Protein AF-A0A1B6LVA3-F1 (afdb_monomer)

InterPro domains:
  IPR000276 G protein-coupled receptor, rhodopsin-like [PF00001] (4-112)
  IPR000276 G protein-coupled receptor, rhodopsin-like [PR00237] (18-40)
  IPR000276 G protein-coupled receptor, rhodopsin-like [PR00237] (54-75)
  IPR000276 G protein-coupled receptor, rhodopsin-like [PS00237] (24-40)
  IPR017452 GPCR, rhodopsin-like, 7TM [PS50262] (1-117)

pLDDT: mean 82.82, std 11.77, range [52.47, 95.81]

Secondary structure (DSSP, 8-state):
-----SHHHHHHHHHHHHHHHHHHHHHHHHHHHHHHHHHHH-HHHHHSS-HHHHHHHHHHHHHHHHHHHHHHHHHTEEEE--B-TTS-B-GGG-EEEES----SSHHHHHHHHHHH-

Organism: NCBI:txid36148

Radius of gyration: 21.71 Å; Cα contacts (8 Å, |Δi|>4): 97; chains: 1; bounding box: 53×38×54 Å

Foldseek 3Di:
DFADDPFFVVLLVVQLVVQLVVQLVVQVVVVVVVLVVCCVPPVVVNPPDPCPVVVVVSSVVSSVVSNVVSVVVSVQWGWDFDADPVRDTDRRRTDTDGPDPVDPPVVVVVVVVVVVD

Mean predicted aligned error: 9.55 Å

Sequence (117 aa):
RYPYVFGEFFCRMTSFAAETSANATVLTITAFTVERYVAICHPFLSYTVSKLSRAVKFIIAIWILALCLAVPQAIQFGIVMGKNMNGSFVPESAQCTLKWEFIEHAFHISTGLFFVA

Structure (mmCIF, N/CA/C/O backbone):
data_AF-A0A1B6LVA3-F1
#
_entry.id   AF-A0A1B6LVA3-F1
#
loop_
_atom_site.group_PDB
_atom_site.id
_atom_site.type_symbol
_atom_site.label_atom_id
_atom_site.label_alt_id
_atom_site.label_comp_id
_atom_site.label_asym_id
_atom_site.label_entity_id
_atom_site.label_seq_id
_atom_site.pdbx_PDB_ins_code
_atom_site.Cartn_x
_atom_site.Cartn_y
_atom_site.Cartn_z
_atom_site.occupancy
_atom_site.B_iso_or_equiv
_atom_site.auth_seq_id
_atom_site.auth_comp_id
_atom_site.auth_asym_id
_atom_site.auth_atom_id
_atom_site.pdbx_PDB_model_num
ATOM 1 N N . ARG A 1 1 ? 22.047 -8.339 -8.662 1.00 55.78 1 ARG A N 1
ATOM 2 C CA . ARG A 1 1 ? 20.574 -8.315 -8.484 1.00 55.78 1 ARG A CA 1
ATOM 3 C C . ARG A 1 1 ? 19.979 -8.679 -9.832 1.00 55.78 1 ARG A C 1
ATOM 5 O O . ARG A 1 1 ? 20.373 -8.051 -10.797 1.00 55.78 1 ARG A O 1
ATOM 12 N N . TYR A 1 2 ? 19.176 -9.738 -9.914 1.00 70.38 2 TYR A N 1
ATOM 13 C CA . TYR A 1 2 ? 18.630 -10.207 -11.193 1.00 70.38 2 TYR A CA 1
ATOM 14 C C . TYR A 1 2 ? 17.579 -9.225 -11.740 1.00 70.38 2 TYR A C 1
ATOM 16 O O . TYR A 1 2 ? 16.897 -8.588 -10.928 1.00 70.38 2 TYR A O 1
ATOM 24 N N . PRO A 1 3 ? 17.453 -9.094 -13.073 1.00 84.44 3 PRO A N 1
ATOM 25 C CA . PRO A 1 3 ? 16.502 -8.179 -13.691 1.00 84.44 3 PRO A CA 1
ATOM 26 C C . PRO A 1 3 ? 15.058 -8.584 -13.395 1.00 84.44 3 PRO A C 1
ATOM 28 O O . PRO A 1 3 ? 14.730 -9.762 -13.248 1.00 84.44 3 PRO A O 1
ATOM 31 N N . TYR A 1 4 ? 14.175 -7.593 -13.321 1.00 86.12 4 TYR A N 1
ATOM 32 C CA . TYR A 1 4 ? 12.744 -7.811 -13.187 1.00 86.12 4 TYR A CA 1
ATOM 33 C C . TYR A 1 4 ? 12.161 -8.388 -14.488 1.00 86.12 4 TYR A C 1
ATOM 35 O O . TYR A 1 4 ? 12.113 -7.703 -15.507 1.00 86.12 4 TYR A O 1
ATOM 43 N N . VAL A 1 5 ? 11.697 -9.641 -14.448 1.00 87.50 5 VAL A N 1
ATOM 44 C CA . VAL A 1 5 ? 11.263 -10.398 -15.644 1.00 87.50 5 VAL A CA 1
ATOM 45 C C . VAL A 1 5 ? 9.749 -10.409 -15.888 1.00 87.50 5 VAL A C 1
ATOM 47 O O . VAL A 1 5 ? 9.309 -10.791 -16.966 1.00 87.50 5 VAL A O 1
ATOM 50 N N . PHE A 1 6 ? 8.932 -9.987 -14.918 1.00 82.19 6 PHE A N 1
ATOM 51 C CA . PHE A 1 6 ? 7.474 -10.197 -14.945 1.00 82.19 6 PHE A CA 1
ATOM 52 C C . PHE A 1 6 ? 6.666 -9.105 -15.681 1.00 82.19 6 PHE A C 1
ATOM 54 O O . PHE A 1 6 ? 5.437 -9.114 -15.655 1.00 82.19 6 PHE A O 1
ATOM 61 N N . GLY A 1 7 ? 7.335 -8.175 -16.370 1.00 86.94 7 GLY A N 1
ATOM 62 C CA . GLY A 1 7 ? 6.686 -7.113 -17.148 1.00 86.94 7 GLY A CA 1
ATOM 63 C C . GLY A 1 7 ? 6.000 -6.026 -16.305 1.00 86.94 7 GLY A C 1
ATOM 64 O O . GLY A 1 7 ? 5.813 -6.145 -15.095 1.00 86.94 7 GLY A O 1
ATOM 65 N N . GLU A 1 8 ? 5.640 -4.907 -16.938 1.00 87.62 8 GLU A N 1
ATOM 66 C CA . GLU A 1 8 ? 5.186 -3.704 -16.216 1.00 87.62 8 GLU A CA 1
ATOM 67 C C . GLU A 1 8 ? 3.860 -3.919 -15.469 1.00 87.62 8 GLU A C 1
ATOM 69 O O . GLU A 1 8 ? 3.661 -3.389 -14.374 1.00 87.62 8 GLU A O 1
ATOM 74 N N . PHE A 1 9 ? 2.978 -4.758 -16.018 1.00 88.81 9 PHE A N 1
ATOM 75 C CA . PHE A 1 9 ? 1.703 -5.100 -15.395 1.00 88.81 9 PHE A CA 1
ATOM 76 C C . PHE A 1 9 ? 1.888 -5.799 -14.043 1.00 88.81 9 PHE A C 1
ATOM 78 O O . PHE A 1 9 ? 1.284 -5.391 -13.052 1.00 88.81 9 PHE A O 1
ATOM 85 N N . PHE A 1 10 ? 2.763 -6.809 -13.975 1.00 91.12 10 PHE A N 1
ATOM 86 C CA . PHE A 1 10 ? 3.022 -7.520 -12.725 1.00 91.12 10 PHE A CA 1
ATOM 87 C C . PHE A 1 10 ? 3.712 -6.610 -11.708 1.00 91.12 10 PHE A C 1
ATOM 89 O O . PHE A 1 10 ? 3.352 -6.643 -10.535 1.00 91.12 10 PHE A O 1
ATOM 96 N N . CYS A 1 11 ? 4.609 -5.723 -12.160 1.00 91.38 11 CYS A N 1
ATOM 97 C CA . CYS A 1 11 ? 5.255 -4.726 -11.300 1.00 91.38 11 CYS A CA 1
ATOM 98 C C . CYS A 1 11 ? 4.197 -3.871 -10.604 1.00 91.38 11 CYS A C 1
ATOM 100 O O . CYS A 1 11 ? 4.114 -3.861 -9.375 1.00 91.38 11 CYS A O 1
ATOM 102 N N . ARG A 1 12 ? 3.292 -3.276 -11.385 1.00 90.44 12 ARG A N 1
ATOM 103 C CA . ARG A 1 12 ? 2.217 -2.435 -10.859 1.00 90.44 12 ARG A CA 1
ATOM 104 C C . ARG A 1 12 ? 1.262 -3.192 -9.937 1.00 90.44 12 ARG A C 1
ATOM 106 O O . ARG A 1 12 ? 0.883 -2.651 -8.905 1.00 90.44 12 ARG A O 1
ATOM 113 N N . MET A 1 13 ? 0.893 -4.431 -10.269 1.00 92.19 13 MET A N 1
ATOM 114 C CA . MET A 1 13 ? 0.031 -5.250 -9.407 1.00 92.19 13 MET A CA 1
ATOM 115 C C . MET A 1 13 ? 0.696 -5.590 -8.074 1.00 92.19 13 MET A C 1
ATOM 117 O O . MET A 1 13 ? 0.058 -5.479 -7.030 1.00 92.19 13 MET A O 1
ATOM 121 N N . THR A 1 14 ? 1.970 -5.991 -8.095 1.00 91.81 14 THR A N 1
ATOM 122 C CA . THR A 1 14 ? 2.705 -6.316 -6.866 1.00 91.81 14 THR A CA 1
ATOM 123 C C . THR A 1 14 ? 2.867 -5.092 -5.971 1.00 91.81 14 THR A C 1
ATOM 125 O O . THR A 1 14 ? 2.622 -5.191 -4.771 1.00 91.81 14 THR A O 1
ATOM 128 N N . SER A 1 15 ? 3.169 -3.925 -6.549 1.00 91.69 15 SER A N 1
ATOM 129 C CA . SER A 1 15 ? 3.195 -2.658 -5.817 1.00 91.69 15 SER A CA 1
ATOM 130 C C . SER A 1 15 ? 1.817 -2.291 -5.269 1.00 91.69 15 SER A C 1
ATOM 132 O O . SER A 1 15 ? 1.699 -1.964 -4.096 1.00 91.69 15 SER A O 1
ATOM 134 N N . PHE A 1 16 ? 0.753 -2.413 -6.068 1.00 93.12 16 PHE A N 1
ATOM 135 C CA . PHE A 1 16 ? -0.613 -2.149 -5.612 1.00 93.12 16 PHE A CA 1
ATOM 136 C C . PHE A 1 16 ? -1.012 -3.025 -4.422 1.00 93.12 16 PHE A C 1
ATOM 138 O O . PHE A 1 16 ? -1.572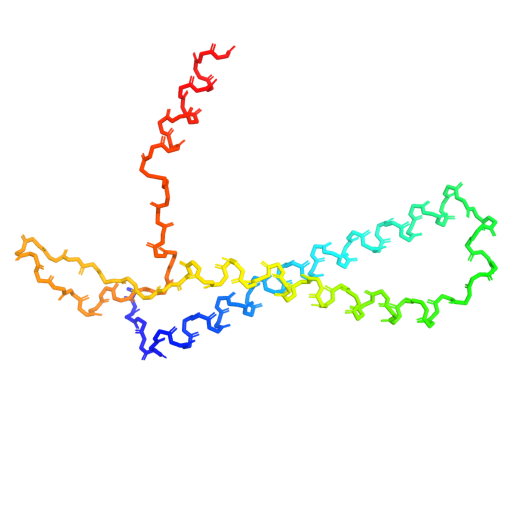 -2.523 -3.447 1.00 93.12 16 PHE A O 1
ATOM 145 N N . ALA A 1 17 ? -0.699 -4.320 -4.477 1.00 94.50 17 ALA A N 1
ATOM 146 C CA . ALA A 1 17 ? -0.959 -5.241 -3.379 1.00 94.50 17 ALA A CA 1
ATOM 147 C C . ALA A 1 17 ? -0.165 -4.856 -2.122 1.00 94.50 17 ALA A C 1
ATOM 149 O O . ALA A 1 17 ? -0.742 -4.806 -1.038 1.00 94.50 17 ALA A O 1
ATOM 150 N N . ALA A 1 18 ? 1.123 -4.526 -2.268 1.00 93.50 18 ALA A N 1
ATOM 151 C CA . ALA A 1 18 ? 1.974 -4.110 -1.156 1.00 93.50 18 ALA A CA 1
ATOM 152 C C . ALA A 1 18 ? 1.454 -2.833 -0.470 1.00 93.50 18 ALA A C 1
ATOM 154 O O . ALA A 1 18 ? 1.276 -2.824 0.749 1.00 93.50 18 ALA A O 1
ATOM 155 N N . GLU A 1 19 ? 1.134 -1.793 -1.246 1.00 93.88 19 GLU A N 1
ATOM 156 C CA . GLU A 1 19 ? 0.580 -0.533 -0.728 1.00 93.88 19 GLU A CA 1
ATOM 157 C C . GLU A 1 19 ? -0.793 -0.745 -0.078 1.00 93.88 19 GLU A C 1
ATOM 159 O O . GLU A 1 19 ? -1.065 -0.240 1.012 1.00 93.88 19 GLU A O 1
ATOM 164 N N . THR A 1 20 ? -1.653 -1.566 -0.690 1.00 95.12 20 THR A N 1
ATOM 165 C CA . THR A 1 20 ? -2.958 -1.918 -0.110 1.00 95.12 20 THR A CA 1
ATOM 166 C C . THR A 1 20 ? -2.787 -2.611 1.240 1.00 95.12 20 THR A C 1
ATOM 168 O O . THR A 1 20 ? -3.463 -2.248 2.202 1.00 95.12 20 THR A O 1
ATOM 171 N N . SER A 1 21 ? -1.881 -3.589 1.345 1.00 95.06 21 SER A N 1
ATOM 172 C CA . SER A 1 21 ? -1.610 -4.295 2.601 1.00 95.06 21 SER A CA 1
ATOM 173 C C . SER A 1 21 ? -1.058 -3.365 3.684 1.00 95.06 21 SER A C 1
ATOM 175 O O . SER A 1 21 ? -1.477 -3.467 4.840 1.00 95.06 21 SER A O 1
ATOM 177 N N . ALA A 1 22 ? -0.172 -2.434 3.325 1.00 95.06 22 ALA A N 1
ATOM 178 C CA . ALA A 1 22 ? 0.352 -1.434 4.251 1.00 95.06 22 ALA A CA 1
ATOM 179 C C . ALA A 1 22 ? -0.766 -0.515 4.774 1.00 95.06 22 ALA A C 1
ATOM 181 O O . ALA A 1 22 ? -0.972 -0.416 5.987 1.00 95.06 22 ALA A O 1
ATOM 182 N N . ASN A 1 23 ? -1.558 0.070 3.870 1.00 94.62 23 ASN A N 1
ATOM 183 C CA . ASN A 1 23 ? -2.672 0.955 4.216 1.00 94.62 23 ASN A CA 1
ATOM 184 C C . ASN A 1 23 ? -3.740 0.235 5.055 1.00 94.62 23 ASN A C 1
ATOM 186 O O . ASN A 1 23 ? -4.194 0.764 6.071 1.00 94.62 23 ASN A O 1
ATOM 190 N N . ALA A 1 24 ? -4.108 -0.995 4.684 1.00 94.81 24 ALA A N 1
ATOM 191 C CA . ALA A 1 24 ? -5.067 -1.804 5.434 1.00 94.81 24 ALA A CA 1
ATOM 192 C C . ALA A 1 24 ? -4.573 -2.111 6.855 1.00 94.81 24 ALA A C 1
ATOM 194 O O . ALA A 1 24 ? -5.356 -2.047 7.804 1.00 94.81 24 ALA A O 1
ATOM 195 N N . THR A 1 25 ? -3.278 -2.397 7.022 1.00 95.81 25 THR A N 1
ATOM 196 C CA . THR A 1 25 ? -2.673 -2.654 8.337 1.00 95.81 25 THR A CA 1
ATOM 197 C C . THR A 1 25 ? -2.747 -1.417 9.226 1.00 95.81 25 THR A C 1
ATOM 199 O O . THR A 1 25 ? -3.238 -1.508 10.352 1.00 95.81 25 THR A O 1
ATOM 202 N N . VAL A 1 26 ? -2.337 -0.251 8.714 1.00 95.81 26 VAL A N 1
ATOM 203 C CA . VAL A 1 26 ? -2.391 1.018 9.458 1.00 95.81 26 VAL A CA 1
ATOM 204 C C . VAL A 1 26 ? -3.823 1.331 9.886 1.00 95.81 26 VAL A C 1
ATOM 206 O O . VAL A 1 26 ? -4.080 1.518 11.073 1.00 95.81 26 VAL A O 1
ATOM 209 N N . LEU A 1 27 ? -4.773 1.297 8.949 1.00 93.00 27 LEU A N 1
ATOM 210 C CA . LEU A 1 27 ? -6.184 1.569 9.227 1.00 93.00 27 LEU A CA 1
ATOM 211 C C . LEU A 1 27 ? -6.7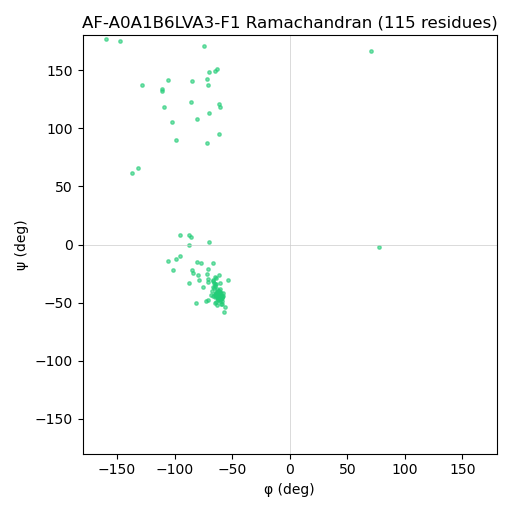85 0.583 10.240 1.00 93.00 27 LEU A C 1
ATOM 213 O O . LEU A 1 27 ? -7.563 0.985 11.106 1.00 93.00 27 LEU A O 1
ATOM 217 N N . THR A 1 28 ? -6.404 -0.695 10.173 1.00 93.69 28 THR A N 1
ATOM 218 C CA . THR A 1 28 ? -6.854 -1.719 11.127 1.00 93.69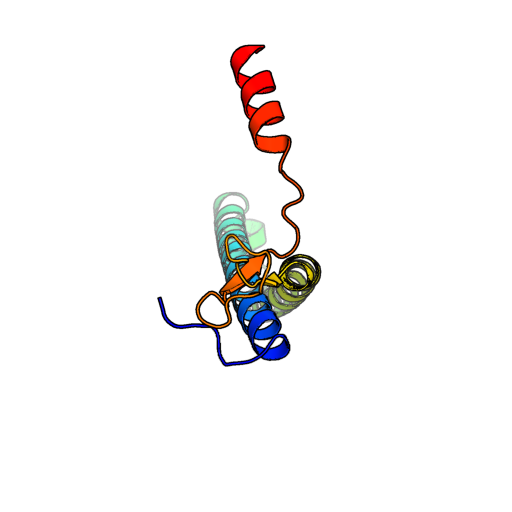 28 THR A CA 1
ATOM 219 C C . THR A 1 28 ? -6.312 -1.456 12.531 1.00 93.69 28 THR A C 1
ATOM 221 O O . THR A 1 28 ? -7.070 -1.515 13.500 1.00 93.69 28 THR A O 1
ATOM 224 N N . ILE A 1 29 ? -5.026 -1.112 12.659 1.00 95.06 29 ILE A N 1
ATOM 225 C CA . ILE A 1 29 ? -4.413 -0.759 13.949 1.00 95.06 29 ILE A CA 1
ATOM 226 C C . ILE A 1 29 ? -5.079 0.493 14.528 1.00 95.06 29 ILE A C 1
ATOM 228 O O . ILE A 1 29 ? -5.432 0.515 15.711 1.00 95.06 29 ILE A O 1
ATOM 232 N N . THR A 1 30 ? -5.315 1.517 13.703 1.00 93.44 30 THR A N 1
ATOM 233 C CA . THR A 1 30 ? -6.042 2.725 14.110 1.00 93.44 30 THR A CA 1
ATOM 234 C C . THR A 1 30 ? -7.444 2.381 14.605 1.00 93.44 30 THR A C 1
ATOM 236 O O . THR A 1 30 ? -7.833 2.827 15.681 1.00 93.44 30 THR A O 1
ATOM 239 N N . ALA A 1 31 ? -8.186 1.539 13.883 1.00 89.38 31 ALA A N 1
ATOM 240 C CA . ALA A 1 31 ? -9.526 1.120 14.285 1.00 89.38 31 ALA A CA 1
ATOM 241 C C . ALA A 1 31 ? -9.528 0.361 15.622 1.00 89.38 31 ALA A C 1
ATOM 243 O O . ALA A 1 31 ? -10.347 0.662 16.492 1.00 89.38 31 ALA A O 1
ATOM 244 N N . PHE A 1 32 ? -8.587 -0.568 15.825 1.00 89.62 32 PHE A N 1
ATOM 245 C CA . PHE A 1 32 ? -8.433 -1.270 17.102 1.00 89.62 32 PHE A CA 1
ATOM 246 C C . PHE A 1 32 ? -8.113 -0.296 18.243 1.00 89.62 32 PHE A C 1
ATOM 248 O O . PHE A 1 32 ? -8.708 -0.370 19.318 1.00 89.62 32 PHE A O 1
ATOM 255 N N . THR A 1 33 ? -7.227 0.668 17.992 1.00 91.69 33 THR A N 1
ATOM 256 C CA . THR A 1 33 ? -6.838 1.695 18.968 1.00 91.69 33 THR A CA 1
ATOM 257 C C . THR A 1 33 ? -8.025 2.569 19.360 1.00 91.69 33 THR A C 1
ATOM 259 O O . THR A 1 33 ? -8.266 2.783 20.546 1.00 91.69 33 THR A O 1
ATOM 262 N N . VAL A 1 34 ? -8.815 3.019 18.381 1.00 87.81 34 VAL A N 1
ATOM 263 C CA . VAL A 1 34 ? -10.037 3.803 18.611 1.00 87.81 34 VAL A CA 1
ATOM 264 C C . VAL A 1 34 ? -11.060 2.995 19.407 1.00 87.81 34 VAL A C 1
ATOM 266 O O . VAL A 1 34 ? -11.655 3.519 20.345 1.00 87.81 34 VAL A O 1
ATOM 269 N N . GLU A 1 35 ? -11.246 1.712 19.091 1.00 85.00 35 GLU A N 1
ATOM 270 C CA . GLU A 1 35 ? -12.146 0.847 19.856 1.00 85.00 35 GLU A CA 1
ATOM 271 C C . GLU A 1 35 ? -11.714 0.745 21.326 1.00 85.00 35 GLU A C 1
ATOM 273 O O . GLU A 1 35 ? -12.546 0.896 22.226 1.00 85.00 35 GLU A O 1
ATOM 278 N N . ARG A 1 36 ? -10.417 0.521 21.579 1.00 88.38 36 ARG A N 1
ATOM 279 C CA . ARG A 1 36 ? -9.865 0.465 22.940 1.00 88.38 36 ARG A CA 1
ATOM 280 C C . ARG A 1 36 ? -10.018 1.804 23.662 1.00 88.38 36 ARG A C 1
ATOM 282 O O . ARG A 1 36 ? -10.442 1.815 24.814 1.00 88.38 36 ARG A O 1
ATOM 289 N N . TYR A 1 37 ? -9.745 2.913 22.980 1.00 87.69 37 TYR A N 1
ATOM 290 C CA . TYR A 1 37 ? -9.899 4.264 23.518 1.00 87.69 37 TYR A CA 1
ATOM 291 C C . TYR A 1 37 ? -11.344 4.545 23.948 1.00 87.69 37 TYR A C 1
ATOM 293 O O . TYR A 1 37 ? -11.591 4.918 25.093 1.00 87.69 37 TYR A O 1
ATOM 301 N N . VAL A 1 38 ? -12.319 4.283 23.071 1.00 85.12 38 VAL A N 1
ATOM 302 C CA . VAL A 1 38 ? -13.746 4.479 23.374 1.00 85.12 38 VAL A CA 1
ATOM 303 C C . VAL A 1 38 ? -14.202 3.559 24.506 1.00 85.12 38 VAL A C 1
ATOM 305 O O . VAL A 1 38 ? -14.974 3.986 25.360 1.00 85.12 38 VAL A O 1
ATOM 308 N N . ALA A 1 39 ? -13.716 2.316 24.563 1.00 83.50 39 ALA A N 1
ATOM 309 C CA . ALA A 1 39 ? -14.060 1.395 25.643 1.00 83.50 39 ALA A CA 1
ATOM 310 C C . ALA A 1 39 ? -13.561 1.863 27.023 1.00 83.50 39 ALA A C 1
ATOM 312 O O . ALA A 1 39 ? -14.245 1.610 28.013 1.00 83.50 39 ALA A O 1
ATOM 313 N N . ILE A 1 40 ? -12.407 2.537 27.086 1.00 87.62 40 ILE A N 1
ATOM 314 C CA . ILE A 1 40 ? -11.817 3.056 28.330 1.00 87.62 40 ILE A CA 1
ATOM 315 C C . ILE A 1 40 ? -12.457 4.395 28.724 1.00 87.62 40 ILE A C 1
ATOM 317 O O . ILE A 1 40 ? -12.893 4.558 29.860 1.00 87.62 40 ILE A O 1
ATOM 321 N N . CYS A 1 41 ? -12.535 5.350 27.795 1.00 86.75 41 CYS A N 1
ATOM 322 C CA . CYS A 1 41 ? -12.981 6.717 28.084 1.00 86.75 41 CYS A CA 1
ATOM 323 C C . CYS A 1 41 ? -14.511 6.882 28.070 1.00 86.75 41 CYS A C 1
ATOM 325 O O . CYS A 1 41 ? -15.036 7.780 28.726 1.00 86.75 41 CYS A O 1
ATOM 327 N N . HIS A 1 42 ? -15.242 6.018 27.355 1.00 79.81 42 HIS A N 1
ATOM 328 C CA . HIS A 1 42 ? -16.703 6.080 27.214 1.00 79.81 42 HIS A CA 1
ATOM 329 C C . HIS A 1 42 ? -17.372 4.709 27.465 1.00 79.81 42 HIS A C 1
ATOM 331 O O . HIS A 1 42 ? -17.998 4.135 26.565 1.00 79.81 42 HIS A O 1
ATOM 337 N N . PRO A 1 43 ? -17.303 4.179 28.703 1.00 69.75 43 PRO A N 1
ATOM 338 C CA . PRO A 1 43 ? -17.766 2.828 29.039 1.00 69.75 43 PRO A CA 1
ATOM 339 C C . PRO A 1 43 ? -19.268 2.603 28.782 1.00 69.75 43 PRO A C 1
ATOM 341 O O . PRO A 1 43 ? -19.655 1.523 28.335 1.00 69.75 43 PRO A O 1
ATOM 344 N N . PHE A 1 44 ? -20.113 3.628 28.955 1.00 65.44 44 PHE A N 1
ATOM 345 C CA . PHE A 1 44 ? -21.555 3.548 28.669 1.00 65.44 44 PHE A CA 1
ATOM 346 C C . PHE A 1 44 ? -21.868 3.371 27.175 1.00 65.44 44 PHE A C 1
ATOM 348 O O . PHE A 1 44 ? -22.823 2.684 26.821 1.00 65.44 44 PHE A O 1
ATOM 355 N N . LEU A 1 45 ? -21.035 3.925 26.286 1.00 61.62 45 LEU A N 1
ATOM 356 C CA . LEU A 1 45 ? -21.198 3.779 24.839 1.00 61.62 45 LEU A CA 1
ATOM 357 C C . LEU A 1 45 ? -20.663 2.432 24.327 1.00 61.62 45 LEU A C 1
ATOM 359 O O . LEU A 1 45 ? -20.978 2.053 23.208 1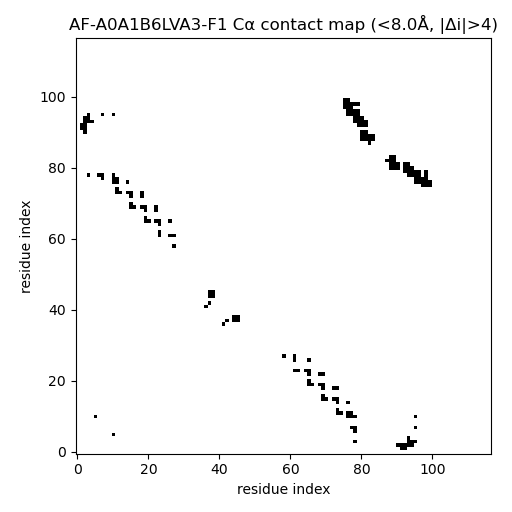.00 61.62 45 LEU A O 1
ATOM 363 N N . SER A 1 46 ? -19.867 1.703 25.120 1.00 59.47 46 SER A N 1
ATOM 364 C CA . SER A 1 46 ? -19.292 0.389 24.773 1.00 59.47 46 SER A CA 1
ATOM 365 C C . SER A 1 46 ? -20.237 -0.786 25.068 1.00 59.47 46 SER A C 1
ATOM 367 O O . SER A 1 46 ? -20.083 -1.856 24.471 1.00 59.47 46 SER A O 1
ATOM 369 N N . TYR A 1 47 ? -21.210 -0.599 25.969 1.00 57.34 47 TYR A N 1
ATOM 370 C CA . TYR A 1 47 ? -22.099 -1.660 26.464 1.00 57.34 47 TYR A CA 1
ATOM 371 C C . TYR A 1 47 ? -23.358 -1.865 25.597 1.00 57.34 47 TYR A C 1
ATOM 373 O O . TYR A 1 47 ? -23.801 -2.992 25.411 1.00 57.34 47 TYR A O 1
ATOM 381 N N . THR A 1 48 ? -23.896 -0.805 24.986 1.00 57.25 48 THR A N 1
ATOM 382 C CA . THR A 1 48 ? -25.175 -0.845 24.233 1.00 57.25 48 THR A CA 1
ATOM 383 C C . THR A 1 48 ? -25.023 -1.241 22.754 1.00 57.25 48 THR A C 1
ATOM 385 O O . THR A 1 48 ? -25.990 -1.299 22.001 1.00 57.25 48 THR A O 1
ATOM 388 N N . VAL A 1 49 ? -23.804 -1.503 22.286 1.00 59.25 49 VAL A N 1
ATOM 389 C CA . VAL A 1 49 ? -23.492 -1.660 20.856 1.00 59.25 49 VAL A CA 1
ATOM 390 C C . VAL A 1 49 ? -23.171 -3.102 20.524 1.00 59.25 49 VAL A C 1
ATOM 392 O O . VAL A 1 49 ? -22.173 -3.652 20.976 1.00 59.25 49 VAL A O 1
ATOM 395 N N . SER A 1 50 ? -23.988 -3.692 19.655 1.00 57.66 50 SER A N 1
ATOM 396 C CA . SER A 1 50 ? -23.728 -4.991 19.037 1.00 57.66 50 SER A CA 1
ATOM 397 C C . SER A 1 50 ? -22.438 -4.920 18.196 1.00 57.66 50 SER A C 1
ATOM 399 O O . SER A 1 50 ? -22.433 -4.426 17.064 1.00 57.66 50 SER A O 1
ATOM 401 N N . LYS A 1 51 ? -21.306 -5.327 18.792 1.00 65.88 51 LYS A N 1
ATOM 402 C CA . LYS A 1 51 ? -19.943 -5.070 18.279 1.00 65.88 51 LYS A CA 1
ATOM 403 C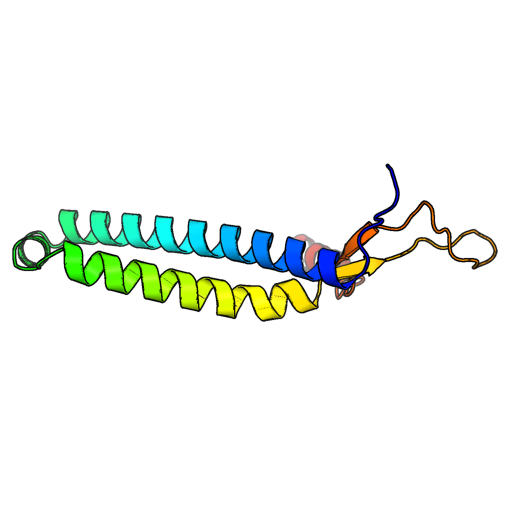 C . LYS A 1 51 ? -19.634 -5.794 16.966 1.00 65.88 51 LYS A C 1
ATOM 405 O O . LYS A 1 51 ? -18.900 -5.258 16.143 1.00 65.88 51 LYS A O 1
ATOM 410 N N . LEU A 1 52 ? -20.235 -6.962 16.727 1.00 69.12 52 LEU A N 1
ATOM 411 C CA . LEU A 1 52 ? -19.841 -7.845 15.623 1.00 69.12 52 LEU A CA 1
ATOM 412 C C . LEU A 1 52 ? -20.270 -7.325 14.238 1.00 69.12 52 LEU A C 1
ATOM 414 O O . LEU A 1 52 ? -19.447 -7.225 13.333 1.00 69.12 52 LEU A O 1
ATOM 418 N N . SER A 1 53 ? -21.538 -6.924 14.070 1.00 73.56 53 SER A N 1
ATOM 419 C CA . SER A 1 53 ? -22.044 -6.435 12.771 1.00 73.56 53 SER A CA 1
ATOM 420 C C . SER A 1 53 ? -21.367 -5.128 12.344 1.00 73.56 53 SER A C 1
ATOM 422 O O . SER A 1 53 ? -21.078 -4.916 11.166 1.00 73.56 53 SER A O 1
ATOM 424 N N . ARG A 1 54 ? -21.058 -4.253 13.309 1.00 76.94 54 ARG A N 1
ATOM 425 C CA . ARG A 1 54 ? -20.355 -2.998 13.037 1.00 76.94 54 ARG A CA 1
ATOM 426 C C . ARG A 1 54 ? -18.862 -3.216 12.776 1.00 76.94 54 ARG A C 1
ATOM 428 O O . ARG A 1 54 ? -18.333 -2.558 11.889 1.00 76.94 54 ARG A O 1
ATOM 435 N N . ALA A 1 55 ? -18.209 -4.152 13.469 1.00 80.88 55 ALA A N 1
ATOM 436 C CA . ALA A 1 55 ? -16.819 -4.520 13.192 1.00 80.88 55 ALA A CA 1
ATOM 437 C C . ALA A 1 55 ? -16.644 -5.021 11.751 1.00 80.88 55 ALA A C 1
ATOM 439 O O . ALA A 1 55 ? -15.754 -4.556 11.048 1.00 80.88 55 ALA A O 1
ATOM 440 N N . VAL A 1 56 ? -17.554 -5.875 11.267 1.00 84.06 56 VAL A N 1
ATOM 441 C CA . VAL A 1 56 ? -17.542 -6.332 9.866 1.00 84.06 56 VAL A CA 1
ATOM 442 C C . VAL A 1 56 ? -17.710 -5.160 8.893 1.00 84.06 56 VAL A C 1
ATOM 444 O O . VAL A 1 56 ? -16.956 -5.057 7.928 1.00 84.06 56 VAL A O 1
ATOM 447 N N . LYS A 1 57 ? -18.635 -4.226 9.164 1.00 86.69 57 LYS A N 1
ATOM 448 C CA . LYS A 1 57 ? -18.795 -3.009 8.344 1.00 86.69 57 LYS A CA 1
ATOM 449 C C . LYS A 1 57 ? -17.534 -2.141 8.336 1.00 86.69 57 LYS A C 1
ATOM 451 O O . LYS A 1 57 ? -17.164 -1.639 7.280 1.00 86.69 57 LYS A O 1
ATOM 456 N N . PHE A 1 58 ? -16.866 -1.985 9.481 1.00 88.31 58 PHE A N 1
ATOM 457 C CA . PHE A 1 58 ? -15.606 -1.246 9.566 1.00 88.31 58 PHE A CA 1
ATOM 458 C C . PHE A 1 58 ? -14.493 -1.924 8.776 1.00 88.31 58 PHE A C 1
ATOM 460 O O . PHE A 1 58 ? -13.795 -1.239 8.042 1.00 88.31 58 PHE A O 1
ATOM 467 N N . ILE A 1 59 ? -14.363 -3.249 8.861 1.00 90.00 59 ILE A N 1
ATOM 468 C CA . ILE A 1 59 ? -13.374 -3.998 8.077 1.00 90.00 59 ILE A CA 1
ATOM 469 C C . ILE A 1 59 ? -13.613 -3.769 6.581 1.00 90.00 59 ILE A C 1
ATOM 471 O O . ILE A 1 59 ? -12.684 -3.401 5.869 1.00 90.00 59 ILE A O 1
ATOM 475 N N . ILE A 1 60 ? -14.855 -3.899 6.106 1.00 92.69 60 ILE A N 1
ATOM 476 C CA . ILE A 1 60 ? -15.190 -3.648 4.695 1.00 92.69 60 ILE A CA 1
ATOM 477 C C . ILE A 1 60 ? -14.831 -2.208 4.293 1.00 92.69 60 ILE A C 1
ATOM 479 O O . ILE A 1 60 ? -14.200 -2.000 3.258 1.00 92.69 60 ILE A O 1
ATOM 483 N N . ALA A 1 61 ? -15.172 -1.216 5.121 1.00 92.56 61 ALA A N 1
ATOM 484 C CA . ALA A 1 61 ? -14.831 0.182 4.863 1.00 92.56 61 ALA A CA 1
ATOM 485 C C . ALA A 1 61 ? -13.310 0.420 4.823 1.00 92.56 61 ALA A C 1
ATOM 487 O O . ALA A 1 61 ? -12.830 1.134 3.946 1.00 92.56 61 ALA A O 1
ATOM 488 N N . ILE A 1 62 ? -12.552 -0.208 5.727 1.00 93.69 62 ILE A N 1
ATOM 489 C CA . ILE A 1 62 ? -11.086 -0.139 5.775 1.00 93.69 62 ILE A CA 1
ATOM 490 C C . ILE A 1 62 ? -10.478 -0.693 4.489 1.00 93.69 62 ILE A C 1
ATOM 492 O O . ILE A 1 62 ? -9.607 -0.052 3.912 1.00 93.69 62 ILE A O 1
ATOM 496 N N . TRP A 1 63 ? -10.954 -1.842 4.010 1.00 94.06 63 TRP A N 1
ATOM 497 C CA . TRP A 1 63 ? -10.465 -2.434 2.764 1.00 94.06 63 TRP A CA 1
ATOM 498 C C . TRP A 1 63 ? -10.762 -1.553 1.551 1.00 94.06 63 TRP A C 1
ATOM 500 O O . TRP A 1 63 ? -9.878 -1.345 0.724 1.00 94.06 63 TRP A O 1
ATOM 510 N N . ILE A 1 64 ? -11.969 -0.987 1.462 1.00 95.56 64 ILE A N 1
ATOM 511 C CA . ILE A 1 64 ? -12.325 -0.055 0.382 1.00 95.56 64 ILE A CA 1
ATOM 512 C C . ILE A 1 64 ? -11.412 1.177 0.418 1.00 95.56 64 ILE A C 1
ATOM 514 O O . ILE A 1 64 ? -10.854 1.555 -0.609 1.00 95.56 64 ILE A O 1
ATOM 518 N N . LEU A 1 65 ? -11.213 1.776 1.595 1.00 94.00 65 LEU A N 1
ATOM 519 C CA . LEU A 1 65 ? -10.326 2.929 1.760 1.00 94.00 65 LEU A CA 1
ATOM 520 C C . LEU A 1 65 ? -8.874 2.588 1.410 1.00 94.00 65 LEU A C 1
ATOM 522 O O . LEU A 1 65 ? -8.235 3.348 0.688 1.00 94.00 65 LEU A O 1
ATOM 526 N N . ALA A 1 66 ? -8.366 1.440 1.862 1.00 93.94 66 ALA A N 1
ATOM 527 C CA . ALA A 1 66 ? -7.013 0.984 1.559 1.00 93.94 66 ALA A CA 1
ATOM 528 C C . ALA A 1 66 ? -6.791 0.803 0.051 1.00 93.94 66 ALA A C 1
ATOM 530 O O . ALA A 1 66 ? -5.775 1.260 -0.468 1.00 93.94 66 ALA A O 1
ATOM 531 N N . LEU A 1 67 ? -7.759 0.206 -0.657 1.00 93.94 67 LEU A N 1
ATOM 532 C CA . LEU A 1 67 ? -7.721 0.060 -2.114 1.00 93.94 67 LEU A CA 1
ATOM 533 C C . LEU A 1 67 ? -7.721 1.427 -2.807 1.00 93.94 67 LEU A C 1
ATOM 535 O O . LEU A 1 67 ? -6.894 1.662 -3.683 1.00 93.94 67 LEU A O 1
ATOM 539 N N . CYS A 1 68 ? -8.599 2.346 -2.394 1.00 93.88 68 CYS A N 1
ATOM 540 C CA . CYS A 1 68 ? -8.664 3.696 -2.959 1.00 93.88 68 CYS A CA 1
ATOM 541 C C . CYS A 1 68 ? -7.350 4.471 -2.778 1.00 93.88 68 CYS A C 1
ATOM 543 O O . CYS A 1 68 ? -6.901 5.133 -3.712 1.00 93.88 68 CYS A O 1
ATOM 545 N N . LEU A 1 69 ? -6.721 4.373 -1.602 1.00 90.75 69 LEU A N 1
ATOM 546 C CA . LEU A 1 69 ? -5.444 5.029 -1.304 1.00 90.75 69 LEU A CA 1
ATOM 547 C C . LEU A 1 69 ? -4.265 4.387 -2.050 1.00 90.75 69 LEU A C 1
ATOM 549 O O . LEU A 1 69 ? -3.345 5.090 -2.461 1.00 90.75 69 LEU A O 1
ATOM 553 N N . ALA A 1 70 ? -4.317 3.076 -2.295 1.00 92.25 70 ALA A N 1
ATOM 554 C CA . ALA A 1 70 ? -3.272 2.364 -3.022 1.00 92.25 70 ALA A CA 1
ATOM 555 C C . ALA A 1 70 ? -3.244 2.689 -4.527 1.00 92.25 70 ALA A C 1
ATOM 557 O O . ALA A 1 70 ? -2.186 2.578 -5.143 1.00 92.25 70 ALA A O 1
ATOM 558 N N . VAL A 1 71 ? -4.359 3.117 -5.140 1.00 89.50 71 VAL A N 1
ATOM 559 C CA . VAL A 1 71 ? -4.417 3.464 -6.578 1.00 89.50 71 VAL A CA 1
ATOM 560 C C . VAL A 1 71 ? -3.402 4.553 -6.973 1.00 89.50 71 VAL A C 1
ATOM 562 O O . VAL A 1 71 ? -2.566 4.282 -7.840 1.00 89.50 71 VAL A O 1
ATOM 565 N N . PRO A 1 72 ? -3.410 5.766 -6.380 1.00 87.69 72 PRO A N 1
ATOM 566 C CA . PRO A 1 72 ? -2.454 6.815 -6.744 1.00 87.69 72 PRO A CA 1
ATOM 567 C C . PRO A 1 72 ? -1.004 6.451 -6.398 1.00 87.69 72 PRO A C 1
ATOM 569 O O . PRO A 1 72 ? -0.084 6.907 -7.074 1.00 87.69 72 PRO A O 1
ATOM 572 N N . GLN A 1 73 ? -0.775 5.612 -5.384 1.00 86.50 73 GLN A N 1
ATOM 573 C CA . GLN A 1 73 ? 0.565 5.120 -5.053 1.00 86.50 73 GLN A CA 1
ATOM 574 C C . GLN A 1 73 ? 1.063 4.125 -6.109 1.00 86.50 73 GLN A C 1
ATOM 576 O O . GLN A 1 73 ? 2.150 4.291 -6.652 1.00 86.50 73 GLN A O 1
ATOM 581 N N . ALA A 1 74 ? 0.240 3.145 -6.486 1.00 87.50 74 ALA A N 1
ATOM 582 C CA . ALA A 1 74 ? 0.600 2.111 -7.451 1.00 87.50 74 ALA A CA 1
ATOM 583 C C . ALA A 1 74 ? 0.853 2.653 -8.864 1.00 87.50 74 ALA A C 1
ATOM 585 O O . ALA A 1 74 ? 1.724 2.140 -9.564 1.00 87.50 74 ALA A O 1
ATOM 586 N N . ILE A 1 75 ? 0.132 3.700 -9.289 1.00 86.31 75 ILE A N 1
ATOM 587 C CA . ILE A 1 75 ? 0.342 4.350 -10.598 1.00 86.31 75 ILE A CA 1
ATOM 588 C C . ILE A 1 75 ? 1.759 4.935 -10.722 1.00 86.31 75 ILE A C 1
ATOM 590 O O . ILE A 1 75 ? 2.285 5.034 -11.831 1.00 86.31 75 ILE A O 1
ATOM 594 N N . GLN A 1 76 ? 2.397 5.289 -9.604 1.00 87.88 76 GLN A N 1
ATOM 595 C CA . GLN A 1 76 ? 3.755 5.832 -9.602 1.00 87.88 76 GLN A CA 1
ATOM 596 C C . GLN A 1 76 ? 4.832 4.757 -9.803 1.00 87.88 76 GLN A C 1
ATOM 598 O O . GLN A 1 76 ? 5.961 5.104 -10.146 1.00 87.88 76 GLN A O 1
ATOM 603 N N . PHE A 1 77 ? 4.509 3.470 -9.643 1.00 89.94 77 PHE A N 1
ATOM 604 C CA . PHE A 1 77 ? 5.449 2.373 -9.873 1.00 89.94 77 PHE A CA 1
ATOM 605 C C . PHE A 1 77 ? 5.498 1.962 -11.348 1.00 89.94 77 PHE A C 1
ATOM 607 O O . PHE A 1 77 ? 4.481 1.873 -12.042 1.00 89.94 77 PHE A O 1
ATOM 614 N N . GLY A 1 78 ? 6.703 1.655 -11.819 1.00 88.94 78 GLY A N 1
ATOM 615 C CA . GLY A 1 78 ? 6.951 1.146 -13.159 1.00 88.94 78 GLY A CA 1
ATOM 616 C C . GLY A 1 78 ? 8.294 0.432 -13.253 1.00 88.94 78 GLY A C 1
ATOM 617 O O . GLY A 1 78 ? 9.063 0.368 -12.295 1.00 88.94 78 GLY A O 1
ATOM 618 N N . ILE A 1 79 ? 8.579 -0.126 -14.427 1.00 90.31 79 ILE A N 1
ATOM 619 C CA . ILE A 1 79 ? 9.896 -0.703 -14.696 1.00 90.31 79 ILE A CA 1
ATOM 620 C C . ILE A 1 79 ? 10.820 0.411 -15.172 1.00 90.31 79 ILE A C 1
ATOM 622 O O . ILE A 1 79 ? 10.543 1.076 -16.171 1.00 90.31 79 ILE A O 1
ATOM 626 N N . VAL A 1 80 ? 11.929 0.586 -14.463 1.00 88.56 80 VAL A N 1
ATOM 627 C CA . VAL A 1 80 ? 13.006 1.501 -14.833 1.00 88.56 80 VAL A CA 1
ATOM 628 C C . VAL A 1 80 ? 14.225 0.671 -15.219 1.00 88.56 80 VAL A C 1
ATOM 630 O O . VAL A 1 80 ? 14.569 -0.303 -14.548 1.00 88.56 80 VAL A O 1
ATOM 633 N N . MET A 1 81 ? 14.849 1.040 -16.338 1.00 87.75 81 MET A N 1
ATOM 634 C CA . MET A 1 81 ? 16.095 0.450 -16.823 1.00 87.75 81 MET A CA 1
ATOM 635 C C . MET A 1 81 ? 17.206 1.487 -16.706 1.00 87.75 81 MET A C 1
ATOM 637 O O . MET A 1 81 ? 17.051 2.625 -17.153 1.00 87.75 81 MET A O 1
ATOM 641 N N . GLY A 1 82 ? 18.336 1.076 -16.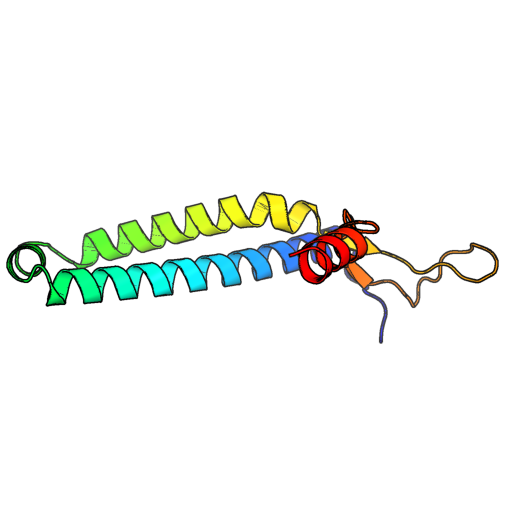142 1.00 85.44 82 GLY A N 1
ATOM 642 C CA . GLY A 1 82 ? 19.574 1.838 -16.174 1.00 85.44 82 GLY A CA 1
ATOM 643 C C . GLY A 1 82 ? 20.093 2.014 -17.603 1.00 85.44 82 GLY A C 1
ATOM 644 O O . GLY A 1 82 ? 19.864 1.186 -18.493 1.00 85.44 82 GLY A O 1
ATOM 645 N N . LYS A 1 83 ? 20.805 3.119 -17.822 1.00 86.44 83 LYS A N 1
ATOM 646 C CA . LYS A 1 83 ? 21.502 3.421 -19.076 1.00 86.44 83 LYS A CA 1
ATOM 647 C C . LYS A 1 83 ? 23.004 3.220 -18.891 1.00 86.44 83 LYS A C 1
ATOM 649 O O . LYS A 1 83 ? 23.552 3.577 -17.853 1.00 86.44 83 LYS A O 1
ATOM 654 N N . ASN A 1 84 ? 23.664 2.677 -19.909 1.00 86.12 84 ASN A N 1
ATOM 655 C CA . ASN A 1 84 ? 25.124 2.608 -19.987 1.00 86.12 84 ASN A CA 1
ATOM 656 C C . ASN A 1 84 ? 25.738 3.976 -20.324 1.00 86.12 84 ASN A C 1
ATOM 658 O O . ASN A 1 84 ? 25.044 4.890 -20.765 1.00 86.12 84 ASN A O 1
ATOM 662 N N . MET A 1 85 ? 27.069 4.067 -20.229 1.00 84.00 85 MET A N 1
ATOM 663 C CA . MET A 1 85 ? 27.863 5.238 -20.639 1.00 84.00 85 MET A CA 1
ATOM 664 C C . MET A 1 85 ? 27.603 5.682 -22.092 1.00 84.00 85 MET A C 1
ATOM 666 O O . MET A 1 85 ? 27.636 6.871 -22.384 1.00 84.00 85 MET A O 1
ATOM 670 N N . ASN A 1 86 ? 27.259 4.748 -22.988 1.00 88.94 86 ASN A N 1
ATOM 671 C CA . ASN A 1 86 ? 26.905 5.038 -24.386 1.00 88.94 86 ASN A CA 1
ATOM 672 C C . ASN A 1 86 ? 25.420 5.409 -24.589 1.00 88.94 86 ASN A C 1
ATOM 674 O O . ASN A 1 86 ? 24.954 5.492 -25.722 1.00 88.94 86 ASN A O 1
ATOM 678 N N . GLY A 1 87 ? 24.639 5.560 -23.515 1.00 83.06 87 GLY A N 1
ATOM 679 C CA . GLY A 1 87 ? 23.205 5.864 -23.573 1.00 83.06 87 GLY A CA 1
ATOM 680 C C . GLY A 1 87 ? 22.297 4.677 -23.926 1.00 83.06 87 GLY A C 1
ATOM 681 O O . GLY A 1 87 ? 21.077 4.831 -23.928 1.00 83.06 87 GLY A O 1
ATOM 682 N N . SER A 1 88 ? 22.854 3.489 -24.188 1.00 85.88 88 SER A N 1
ATOM 683 C CA . SER A 1 88 ? 22.084 2.264 -24.439 1.00 85.88 88 SER A CA 1
ATOM 684 C C . SER A 1 88 ? 21.426 1.737 -23.158 1.00 85.88 88 SER A C 1
ATOM 686 O O . SER A 1 88 ? 22.048 1.749 -22.093 1.00 85.88 88 SER A O 1
ATOM 688 N N . PHE A 1 89 ? 20.205 1.213 -23.257 1.00 86.69 89 PHE A N 1
ATOM 689 C CA . PHE A 1 89 ? 19.503 0.588 -22.131 1.00 86.69 89 PHE A CA 1
ATOM 690 C C . PHE A 1 89 ? 20.133 -0.753 -21.738 1.00 86.69 89 PHE A C 1
ATOM 692 O O . PHE A 1 89 ? 20.467 -1.559 -22.606 1.00 86.69 89 PHE A O 1
ATOM 699 N N . VAL A 1 90 ? 20.271 -0.998 -20.432 1.00 86.88 90 VAL A N 1
ATOM 700 C CA . VAL A 1 90 ? 20.829 -2.244 -19.888 1.00 86.88 90 VAL A CA 1
ATOM 701 C C . VAL A 1 90 ? 19.693 -3.138 -19.391 1.00 86.88 90 VAL A C 1
ATOM 703 O O . VAL A 1 90 ? 19.142 -2.864 -18.322 1.00 86.88 90 VAL A O 1
ATOM 706 N N . PRO A 1 91 ? 19.337 -4.223 -20.098 1.00 82.56 91 PRO A N 1
ATOM 707 C CA . PRO A 1 91 ? 18.224 -5.083 -19.692 1.00 82.56 91 PRO A CA 1
ATOM 708 C C . PRO A 1 91 ? 18.470 -5.775 -18.342 1.00 82.56 91 PRO A C 1
ATOM 710 O O . PRO A 1 91 ? 17.527 -5.992 -17.586 1.00 82.56 91 PRO A O 1
ATOM 713 N N . GLU A 1 92 ? 19.730 -6.043 -17.980 1.00 84.62 92 GLU A N 1
ATOM 714 C CA . GLU A 1 92 ? 20.096 -6.630 -16.680 1.00 84.62 92 GLU A CA 1
ATOM 715 C C . GLU A 1 92 ? 19.818 -5.706 -15.480 1.00 84.62 92 GLU A C 1
ATOM 717 O O . GLU A 1 92 ? 19.764 -6.167 -14.342 1.00 84.62 92 GLU A O 1
ATOM 722 N N . SER A 1 93 ? 19.599 -4.411 -15.727 1.00 85.12 93 SER A N 1
ATOM 723 C CA . SER A 1 93 ? 19.303 -3.407 -14.697 1.00 85.12 93 SER A CA 1
ATOM 724 C C . SER A 1 93 ? 17.806 -3.147 -14.497 1.00 85.12 93 SER A C 1
ATOM 726 O O . SER A 1 93 ? 17.442 -2.214 -13.787 1.00 85.12 93 SER A O 1
ATOM 728 N N . ALA A 1 94 ? 16.926 -3.935 -15.123 1.00 86.94 94 ALA A N 1
ATOM 729 C CA . ALA A 1 94 ? 15.486 -3.749 -14.991 1.00 86.94 94 ALA A CA 1
ATOM 730 C C . ALA A 1 94 ? 15.044 -3.893 -13.526 1.00 86.94 94 ALA A C 1
ATOM 732 O O . ALA A 1 94 ? 15.176 -4.959 -12.919 1.00 86.94 94 ALA A O 1
ATOM 733 N N . GLN A 1 95 ? 14.484 -2.825 -12.962 1.00 89.50 95 GLN A N 1
ATOM 734 C CA . GLN A 1 95 ? 13.959 -2.798 -11.600 1.00 89.50 95 GLN A CA 1
ATOM 735 C C . GLN A 1 95 ? 12.527 -2.266 -11.603 1.00 89.50 95 GLN A C 1
ATOM 737 O O . GLN A 1 95 ? 12.217 -1.287 -12.276 1.00 89.50 95 GLN A O 1
ATOM 742 N N . CYS A 1 96 ? 11.653 -2.907 -10.828 1.00 89.25 96 CYS A N 1
ATOM 743 C CA . CYS A 1 96 ? 10.340 -2.359 -10.502 1.00 89.25 96 CYS A CA 1
ATOM 744 C C . CYS A 1 96 ? 10.527 -1.339 -9.374 1.00 89.25 96 CYS A C 1
ATOM 746 O O . CYS A 1 96 ? 10.865 -1.719 -8.253 1.00 89.25 96 CYS A O 1
ATOM 748 N N . THR A 1 97 ? 10.395 -0.054 -9.688 1.00 88.69 97 THR A N 1
ATOM 749 C CA . THR A 1 97 ? 10.617 1.049 -8.744 1.00 88.69 97 THR A CA 1
ATOM 750 C C . THR A 1 97 ? 9.694 2.225 -9.068 1.00 88.69 97 THR A C 1
ATOM 752 O O . THR A 1 97 ? 8.933 2.188 -10.037 1.00 88.69 97 THR A O 1
ATOM 755 N N . LEU A 1 98 ? 9.719 3.263 -8.237 1.00 86.00 98 LEU A N 1
ATOM 756 C CA . LEU A 1 98 ? 9.009 4.509 -8.501 1.00 86.00 98 LEU A CA 1
ATOM 757 C C . LEU A 1 98 ? 9.557 5.134 -9.792 1.00 86.00 98 LEU A C 1
ATOM 759 O O . LEU A 1 98 ? 10.748 5.397 -9.915 1.00 86.00 98 LEU A O 1
ATOM 763 N N . LYS A 1 99 ? 8.677 5.333 -10.773 1.00 81.50 99 LYS A N 1
ATOM 764 C CA . LYS A 1 99 ? 8.993 5.936 -12.074 1.00 81.50 99 LYS A CA 1
ATOM 765 C C . LYS A 1 99 ? 9.092 7.458 -11.982 1.00 81.50 99 LYS A C 1
ATOM 767 O O . LYS A 1 99 ? 9.818 8.076 -12.753 1.00 81.50 99 LYS A O 1
ATOM 772 N N . TRP A 1 100 ? 8.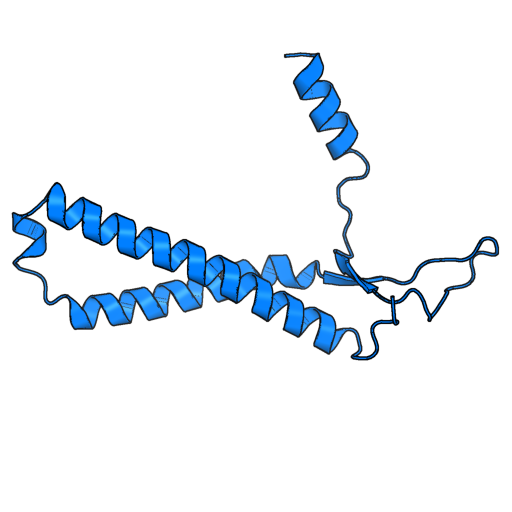334 8.046 -11.062 1.00 68.25 100 TRP A N 1
ATOM 773 C CA . TRP A 1 100 ? 8.328 9.478 -10.802 1.00 68.25 100 TRP A CA 1
ATOM 774 C C . TRP A 1 100 ? 9.214 9.785 -9.602 1.00 68.25 100 TRP A C 1
ATOM 776 O O . TRP A 1 100 ? 8.754 9.825 -8.464 1.00 68.25 100 TRP A O 1
ATOM 786 N N . GLU A 1 101 ? 10.490 10.045 -9.861 1.00 62.38 101 GLU A N 1
ATOM 787 C CA . GLU A 1 101 ? 11.293 10.851 -8.947 1.00 62.38 101 GLU A CA 1
ATOM 788 C C . GLU A 1 101 ? 10.817 12.303 -9.076 1.00 62.38 101 GLU A C 1
ATOM 790 O O . GLU A 1 101 ? 11.330 13.085 -9.867 1.00 62.38 101 GLU A O 1
ATOM 795 N N . PHE A 1 102 ? 9.795 12.691 -8.310 1.00 53.81 102 PHE A N 1
ATOM 796 C CA . PHE A 1 102 ? 9.355 14.095 -8.244 1.00 53.81 102 PHE A CA 1
ATOM 797 C C . PHE A 1 102 ? 10.376 14.999 -7.511 1.00 53.81 102 PHE A C 1
ATOM 799 O O . P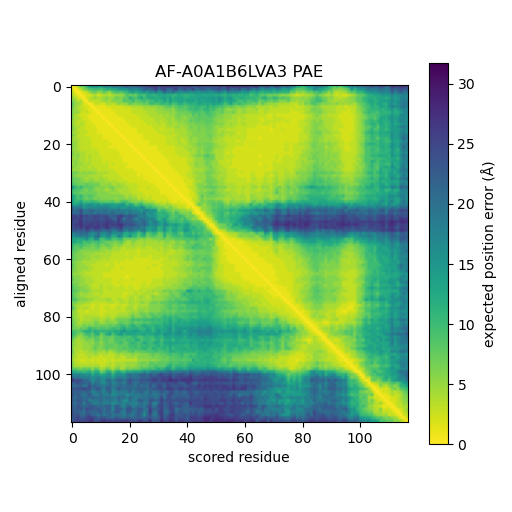HE A 1 102 ? 10.120 16.177 -7.271 1.00 53.81 102 PHE A O 1
ATOM 806 N N . ILE A 1 103 ? 11.514 14.443 -7.078 1.00 52.47 103 ILE A N 1
ATOM 807 C CA . ILE A 1 103 ? 12.377 14.994 -6.032 1.00 52.47 103 ILE A CA 1
ATOM 808 C C . ILE A 1 103 ? 13.858 14.881 -6.443 1.00 52.47 103 ILE A C 1
ATOM 810 O O . ILE A 1 103 ? 14.670 14.283 -5.754 1.00 52.47 103 ILE A O 1
ATOM 814 N N . GLU A 1 104 ? 14.259 15.526 -7.537 1.00 56.34 104 GLU A N 1
ATOM 815 C CA . GLU A 1 104 ? 15.654 16.007 -7.608 1.00 56.34 104 GLU A CA 1
ATOM 816 C C . GLU A 1 104 ? 15.851 17.187 -6.633 1.00 56.34 104 GLU A C 1
ATOM 818 O O . GLU A 1 104 ? 16.917 17.367 -6.051 1.00 56.34 104 GLU A O 1
ATOM 823 N N . HIS A 1 105 ?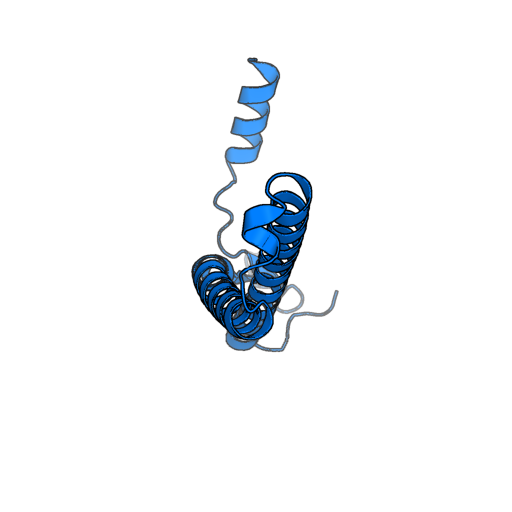 14.795 17.972 -6.373 1.00 59.53 105 HIS A N 1
ATOM 824 C CA . HIS A 1 105 ? 14.897 19.207 -5.586 1.00 59.53 105 HIS A CA 1
ATOM 825 C C . HIS A 1 105 ? 14.438 19.107 -4.131 1.00 59.53 105 HIS A C 1
ATOM 827 O O . HIS A 1 105 ? 14.876 19.914 -3.316 1.00 59.53 105 HIS A O 1
ATOM 833 N N . ALA A 1 106 ? 13.597 18.146 -3.741 1.00 64.44 106 ALA A N 1
ATOM 834 C CA . ALA A 1 106 ? 13.139 18.096 -2.347 1.00 64.44 106 ALA A CA 1
ATOM 835 C C . ALA A 1 106 ? 14.231 17.670 -1.347 1.00 64.44 106 ALA A C 1
ATOM 837 O O . ALA A 1 106 ? 14.139 18.053 -0.185 1.00 64.44 106 ALA A O 1
ATOM 838 N N . PHE A 1 107 ? 15.306 16.993 -1.779 1.00 64.50 107 PHE A N 1
ATOM 839 C CA . PHE A 1 107 ? 16.485 16.794 -0.924 1.00 64.50 107 PHE A CA 1
ATOM 840 C C . PHE A 1 107 ? 17.170 18.136 -0.605 1.00 64.50 107 PHE A C 1
ATOM 842 O O . PHE A 1 107 ? 17.485 18.422 0.551 1.00 64.50 107 PHE A O 1
ATOM 849 N N . HIS A 1 108 ? 17.306 19.014 -1.607 1.00 70.56 108 HIS A N 1
ATOM 850 C CA . HIS A 1 108 ? 17.830 20.371 -1.426 1.00 70.56 108 HIS A CA 1
ATOM 851 C C . HIS A 1 108 ? 16.886 21.263 -0.611 1.00 70.56 108 HIS A C 1
ATOM 853 O O . HIS A 1 108 ? 17.354 22.003 0.249 1.00 70.56 108 HIS A O 1
ATOM 859 N N . ILE A 1 109 ? 15.569 21.170 -0.822 1.00 76.62 109 ILE A N 1
ATOM 860 C CA . ILE A 1 109 ? 14.574 21.955 -0.073 1.00 76.62 109 ILE A CA 1
ATOM 861 C C . ILE A 1 109 ? 14.511 21.501 1.389 1.00 76.62 109 ILE A C 1
ATOM 863 O O . ILE A 1 109 ? 14.513 22.348 2.276 1.00 76.62 109 ILE A O 1
ATOM 867 N N . SER A 1 110 ? 14.518 20.191 1.662 1.00 76.00 110 SER A N 1
ATOM 868 C CA . SER A 1 110 ? 14.567 19.660 3.031 1.00 76.00 110 SER A CA 1
ATOM 869 C C . SER A 1 110 ? 15.842 20.093 3.749 1.00 76.00 110 SER A C 1
ATOM 871 O O . SER A 1 110 ? 15.788 20.436 4.925 1.00 76.00 110 SER A O 1
ATOM 873 N N . THR A 1 111 ? 16.976 20.103 3.044 1.00 79.50 111 THR A N 1
ATOM 874 C CA . THR A 1 111 ? 18.248 20.600 3.580 1.00 79.50 111 THR A CA 1
ATOM 875 C C . THR A 1 111 ? 18.151 22.103 3.868 1.00 79.50 111 THR A C 1
ATOM 877 O O . THR A 1 111 ? 18.412 22.530 4.985 1.00 79.50 111 THR A O 1
ATOM 880 N N . GLY A 1 112 ? 17.684 22.914 2.915 1.00 77.75 112 GLY A N 1
ATOM 881 C CA . GLY A 1 112 ? 17.506 24.357 3.107 1.00 77.75 112 GLY A CA 1
ATOM 882 C C . GLY A 1 112 ? 16.569 24.705 4.266 1.00 77.75 112 GLY A C 1
ATOM 883 O O . GLY A 1 112 ? 16.887 25.581 5.059 1.00 77.75 112 GLY A O 1
ATOM 884 N N . LEU A 1 113 ? 15.456 23.986 4.421 1.00 76.94 113 LEU A N 1
ATOM 885 C CA . LEU A 1 113 ? 14.505 24.205 5.513 1.00 76.94 113 LEU A CA 1
ATOM 886 C C . LEU A 1 113 ? 15.109 23.874 6.889 1.00 76.94 113 LEU A C 1
ATOM 888 O O . LEU A 1 113 ? 14.831 24.570 7.856 1.00 76.94 113 LEU A O 1
ATOM 892 N N . PHE A 1 114 ? 15.934 22.827 6.974 1.00 71.69 114 PHE A N 1
ATOM 893 C CA . PHE A 1 114 ? 16.529 22.369 8.233 1.00 71.69 114 PHE A CA 1
ATOM 894 C C . PHE A 1 114 ? 17.743 23.200 8.672 1.00 71.69 114 PHE A C 1
ATOM 896 O O . PHE A 1 114 ? 18.041 23.252 9.856 1.00 71.69 114 PHE A O 1
ATOM 903 N N . PHE A 1 115 ? 18.455 23.829 7.729 1.00 70.62 115 PHE A N 1
ATOM 904 C CA . PHE A 1 115 ? 19.617 24.682 8.019 1.00 70.62 115 PHE A CA 1
ATOM 905 C C . PHE A 1 115 ? 19.278 26.183 8.119 1.00 70.62 115 PHE A C 1
ATOM 907 O O . PHE A 1 115 ? 20.138 26.964 8.521 1.00 70.62 115 PHE A O 1
ATOM 914 N N . VAL A 1 116 ? 18.061 26.598 7.742 1.00 67.69 116 VAL A N 1
ATOM 915 C CA . VAL A 1 116 ? 17.579 27.994 7.846 1.00 67.69 116 VAL A CA 1
ATOM 916 C C . VAL A 1 116 ? 16.576 28.189 9.000 1.00 67.69 116 VAL A C 1
ATOM 918 O O . VAL A 1 116 ? 16.326 29.330 9.388 1.00 67.69 116 VAL A O 1
ATOM 921 N N . ALA A 1 117 ? 16.030 27.108 9.567 1.00 54.88 117 ALA A N 1
ATOM 922 C CA . ALA A 1 117 ? 15.284 27.121 10.831 1.00 54.88 117 ALA A CA 1
ATOM 923 C C . ALA A 1 117 ? 16.227 26.951 12.031 1.00 54.88 117 ALA A C 1
ATOM 925 O O . ALA A 1 117 ? 15.955 27.589 13.073 1.00 54.88 117 ALA A O 1
#

Solvent-accessible surface area (backbone atoms only — not comparable to full-atom values): 6529 Å² total; per-residue (Å²): 123,82,42,61,81,72,52,56,67,48,41,25,49,54,45,27,52,52,44,20,53,53,42,33,49,52,50,50,53,49,51,54,49,51,52,54,49,44,46,69,79,37,51,77,72,53,71,82,51,75,60,65,70,52,48,53,52,48,50,54,51,40,50,54,51,14,49,62,61,14,50,73,56,20,70,37,37,28,70,46,61,46,63,47,98,87,67,47,78,37,73,64,48,25,38,70,40,72,66,68,75,90,53,82,53,52,64,56,49,54,49,52,55,68,76,73,108

Nearest PDB structures (foldseek):
  7w57-assembly1_R  TM=7.728E-01  e=2.026E-06  Homo sapiens
  7w56-assembly1_R  TM=7.558E-01  e=3.217E-06  Homo sapiens
  7mby-assembly1_R  TM=7.784E-01  e=5.457E-06  Homo sapiens
  7xk8-assembly1_R  TM=7.608E-01  e=8.112E-06  Homo sapiens
  8wz2-assembly1_R  TM=7.446E-01  e=3.470E-05  Homo sapiens